Protein AF-A0A5C5RPF7-F1 (afdb_monomer_lite)

Radius of gyration: 46.03 Å; chains: 1; bounding box: 72×32×143 Å

Secondary structure (DSSP, 8-state):
----EEEHHHHHHHTTS-HHHHHHHHHTTSS--PPPPTTS-PPTT-EEEEHHHHHHHHHHHHHS---------------HHHHHHHHHHHHHHHHHHHHHHHHHHHHHHHHHHHHHHHHHHHHHHHHHHHHHHHHHHHHHHHHHHS-PPPP-

Foldseek 3Di:
DPFDFWFLVVLCVLQVHDSVVSVVCCVVVLFDFDDDDPDDDDDDTPGGGTPVSSVVVSVVVVPPPPPVPPVPPPPPPCPPVNVVVVVVVVVVVVVVVVVVVVVVVVVVVVVVVVVVVVVVVVVVVVVVVVVVVVVVVVVVCCCVVVNDDPDD

Sequence (152 aa):
MEEEAVSLALAAERLGVTRQRAQQLLRDGVLTGPAQPQGQRAVRNAPRVFVHSLEAEVERRAQRPRKRQSRSSTRPPVDAHLIDDINRLALAYASARDDHTAMREIVKRLTSQLADAYAALAAQQELLDHSAYREEQIASIITNHFGPEPGI

Structure (mmCIF, N/CA/C/O backbone):
data_AF-A0A5C5RPF7-F1
#
_entry.id   AF-A0A5C5RPF7-F1
#
loop_
_atom_site.group_PDB
_atom_site.id
_atom_site.type_symbol
_atom_site.label_atom_id
_atom_site.label_alt_id
_atom_site.label_comp_id
_atom_site.label_asym_id
_atom_site.label_entity_id
_atom_site.label_seq_id
_atom_site.pdbx_PDB_ins_code
_atom_site.Cartn_x
_atom_site.Cartn_y
_atom_site.Cartn_z
_atom_site.occupancy
_atom_site.B_iso_or_equiv
_atom_site.auth_seq_id
_atom_site.auth_comp_id
_atom_site.auth_asym_id
_atom_site.auth_atom_id
_atom_site.pdbx_PDB_model_num
ATOM 1 N N . MET A 1 1 ? -9.017 -17.106 67.592 1.00 47.78 1 MET A N 1
ATOM 2 C CA . MET A 1 1 ? -9.732 -17.536 66.376 1.00 47.78 1 MET A CA 1
ATOM 3 C C . MET A 1 1 ? -8.696 -17.563 65.273 1.00 47.78 1 MET A C 1
ATOM 5 O O . MET A 1 1 ? -8.104 -16.525 65.019 1.00 47.78 1 MET A O 1
ATOM 9 N N . GLU A 1 2 ? -8.363 -18.738 64.745 1.00 56.69 2 GLU A N 1
ATOM 10 C CA . GLU A 1 2 ? -7.425 -18.846 63.624 1.00 56.69 2 GLU A CA 1
ATOM 11 C C . GLU A 1 2 ? -8.129 -18.300 62.382 1.00 56.69 2 GLU A C 1
ATOM 13 O O . GLU A 1 2 ? -9.124 -18.857 61.926 1.00 56.69 2 GLU A O 1
ATOM 18 N N . GLU A 1 3 ? -7.690 -17.140 61.900 1.00 72.12 3 GLU A N 1
ATOM 19 C CA . GLU A 1 3 ? -8.288 -16.524 60.721 1.00 72.12 3 GLU A CA 1
ATOM 20 C C . GLU A 1 3 ? -7.881 -17.317 59.478 1.00 72.12 3 GLU A C 1
ATOM 22 O O . GLU A 1 3 ? -6.728 -17.280 59.041 1.00 72.12 3 GLU A O 1
ATOM 27 N N . GLU A 1 4 ? -8.839 -18.048 58.906 1.00 84.75 4 GLU A N 1
ATOM 28 C CA . GLU A 1 4 ? -8.620 -18.813 57.685 1.00 84.75 4 GLU A CA 1
ATOM 29 C C . GLU A 1 4 ? -8.269 -17.862 56.532 1.00 84.75 4 GLU A C 1
ATOM 31 O O . GLU A 1 4 ? -8.959 -16.870 56.264 1.00 84.75 4 GLU A O 1
ATOM 36 N N . ALA A 1 5 ? -7.163 -18.155 55.851 1.00 86.94 5 ALA A N 1
ATOM 37 C CA . ALA A 1 5 ? -6.655 -17.352 54.753 1.00 86.94 5 ALA A CA 1
ATOM 38 C C . ALA A 1 5 ? -6.562 -18.183 53.474 1.00 86.94 5 ALA A C 1
ATOM 40 O O . ALA A 1 5 ? -6.030 -19.290 53.448 1.00 86.94 5 ALA A O 1
ATOM 41 N N . VAL A 1 6 ? -7.042 -17.606 52.378 1.00 88.81 6 VAL A N 1
ATOM 42 C CA . VAL A 1 6 ? -7.095 -18.229 51.059 1.00 88.81 6 VAL A CA 1
ATOM 43 C C . VAL A 1 6 ? -6.093 -17.602 50.103 1.00 88.81 6 VAL A C 1
ATOM 45 O O . VAL A 1 6 ? -5.609 -16.478 50.281 1.00 88.81 6 VAL A O 1
ATOM 48 N N . SER A 1 7 ? -5.757 -18.345 49.052 1.00 90.44 7 SER A N 1
ATOM 49 C CA . SER A 1 7 ? -4.864 -17.855 48.006 1.00 90.44 7 SER A CA 1
ATOM 50 C C . SER A 1 7 ? -5.515 -16.748 47.164 1.00 90.44 7 SER A C 1
ATOM 52 O O . SER A 1 7 ? -6.735 -16.691 47.003 1.00 90.44 7 SER A O 1
ATOM 54 N N . LEU A 1 8 ? -4.689 -15.901 46.535 1.00 87.75 8 LEU A N 1
ATOM 55 C CA . LEU A 1 8 ? -5.176 -14.872 45.600 1.00 87.75 8 LEU A CA 1
ATOM 56 C C . LEU A 1 8 ? -5.955 -15.446 44.409 1.00 87.75 8 LEU A C 1
ATOM 58 O O . LEU A 1 8 ? -6.777 -14.738 43.839 1.00 87.75 8 LEU A O 1
ATOM 62 N N . ALA A 1 9 ? -5.661 -16.681 43.994 1.00 87.50 9 ALA A N 1
ATOM 63 C CA . ALA A 1 9 ? -6.365 -17.314 42.882 1.00 87.50 9 ALA A CA 1
ATOM 64 C C . ALA A 1 9 ? -7.812 -17.639 43.276 1.00 87.50 9 ALA A C 1
ATOM 66 O O . ALA A 1 9 ? -8.734 -17.237 42.574 1.00 87.50 9 ALA A O 1
ATOM 67 N N . LEU A 1 10 ? -7.997 -18.256 44.447 1.00 88.56 10 LEU A N 1
ATOM 68 C CA . LEU A 1 10 ? -9.321 -18.590 44.971 1.00 88.56 10 LEU A CA 1
ATOM 69 C C . LEU A 1 10 ? -10.129 -17.331 45.323 1.00 88.56 10 LEU A C 1
ATOM 71 O O . LEU A 1 10 ? -11.324 -17.256 45.052 1.00 88.56 10 LEU A O 1
ATOM 75 N N . ALA A 1 11 ? -9.471 -16.302 45.867 1.00 88.44 11 ALA A N 1
ATOM 76 C CA . ALA A 1 11 ? -10.108 -15.012 46.123 1.00 88.44 11 ALA A CA 1
ATOM 77 C C . ALA A 1 11 ? -10.598 -14.336 44.829 1.00 88.44 11 ALA A C 1
ATOM 79 O O . ALA A 1 11 ? -11.691 -13.773 44.793 1.00 88.44 11 ALA A O 1
ATOM 80 N N . ALA A 1 12 ? -9.806 -14.404 43.755 1.00 88.44 12 ALA A N 1
ATOM 81 C CA . ALA A 1 12 ? -10.174 -13.853 42.454 1.00 88.44 12 ALA A CA 1
ATOM 82 C C . ALA A 1 12 ? -11.387 -14.575 41.848 1.00 88.44 12 ALA A C 1
ATOM 84 O O . ALA A 1 12 ? -12.302 -13.916 41.356 1.00 88.44 12 ALA A O 1
ATOM 85 N N . GLU A 1 13 ? -11.414 -15.904 41.954 1.00 90.12 13 GLU A N 1
ATOM 86 C CA . GLU A 1 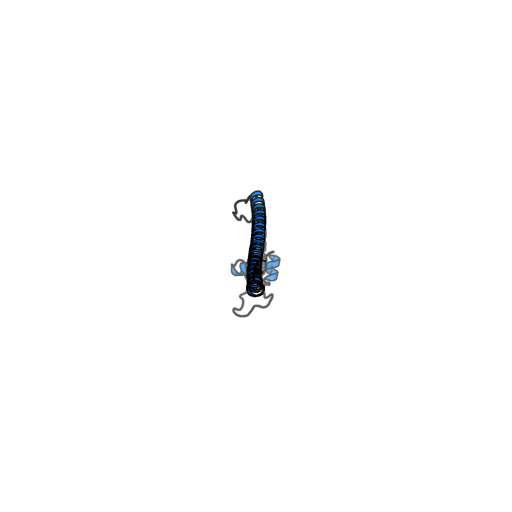13 ? -12.528 -16.744 41.514 1.00 90.12 13 GLU A CA 1
ATOM 87 C C . GLU A 1 13 ? -13.825 -16.404 42.261 1.00 90.12 13 GLU A C 1
ATOM 89 O O . GLU A 1 13 ? -14.825 -16.075 41.625 1.00 90.12 13 GLU A O 1
ATOM 94 N N . ARG A 1 14 ? -13.795 -16.356 43.602 1.00 87.06 14 ARG A N 1
ATOM 95 C CA . ARG A 1 14 ? -14.978 -16.020 44.419 1.00 87.06 14 ARG A CA 1
ATOM 96 C C . ARG A 1 14 ? -15.508 -14.605 44.172 1.00 87.06 14 ARG A C 1
ATOM 98 O O . ARG A 1 14 ? -16.710 -14.375 44.249 1.00 87.06 14 ARG A O 1
ATOM 105 N N . LEU A 1 15 ? -14.632 -13.653 43.850 1.00 86.38 15 LEU A N 1
ATOM 106 C CA . LEU A 1 15 ? -15.018 -12.276 43.524 1.00 86.38 15 LEU A CA 1
ATOM 107 C C . LEU A 1 15 ? -15.410 -12.074 42.051 1.00 86.38 15 LEU A C 1
ATOM 109 O O . LEU A 1 15 ? -15.835 -10.969 41.699 1.00 86.38 15 LEU A O 1
ATOM 113 N N . GLY A 1 16 ? -15.230 -13.083 41.190 1.00 86.19 16 GLY A N 1
ATOM 114 C CA . GLY A 1 16 ? -15.445 -12.979 39.745 1.00 86.19 16 GLY A CA 1
ATOM 115 C C . GLY A 1 16 ? -14.521 -11.962 39.061 1.00 86.19 16 GLY A C 1
ATOM 116 O O . GLY A 1 16 ? -14.943 -11.265 38.138 1.00 86.19 16 GLY A O 1
ATOM 117 N N . VAL A 1 17 ? -13.279 -11.812 39.536 1.00 88.06 17 VAL A N 1
ATOM 118 C CA . VAL A 1 17 ? -12.292 -10.854 39.002 1.00 88.06 17 VAL A CA 1
ATOM 119 C C . VAL A 1 17 ? -10.993 -11.540 38.587 1.00 88.06 17 VAL A C 1
ATOM 121 O O . VAL A 1 17 ? -10.739 -12.695 38.906 1.00 88.06 17 VAL A O 1
ATOM 124 N N . THR A 1 18 ? -10.119 -10.814 37.887 1.00 91.50 18 THR A N 1
ATOM 125 C CA . THR A 1 18 ? -8.781 -11.317 37.551 1.00 91.50 18 THR A CA 1
ATOM 126 C C . THR A 1 18 ? -7.880 -11.377 38.788 1.00 91.50 18 THR A C 1
ATOM 128 O O . THR A 1 18 ? -8.002 -10.573 39.716 1.00 91.50 18 THR A O 1
ATOM 131 N N . ARG A 1 19 ? -6.895 -12.285 38.789 1.00 88.00 19 ARG A N 1
ATOM 132 C CA . ARG A 1 19 ? -5.911 -12.411 39.883 1.00 88.00 19 ARG A CA 1
ATOM 133 C C . ARG A 1 19 ? -5.131 -11.117 40.140 1.00 88.00 19 ARG A C 1
ATOM 135 O O . ARG A 1 19 ? -4.875 -10.775 41.291 1.00 88.00 19 ARG A O 1
ATOM 142 N N . GLN A 1 20 ? -4.796 -10.379 39.080 1.00 89.25 20 GLN A N 1
ATOM 143 C CA . GLN A 1 20 ? -4.158 -9.063 39.184 1.00 89.25 20 GLN A CA 1
ATOM 144 C C . GLN A 1 20 ? -5.071 -8.055 39.893 1.00 89.25 20 GLN A C 1
ATOM 146 O O . GLN A 1 20 ? -4.608 -7.296 40.741 1.00 89.25 20 GLN A O 1
ATOM 151 N N . ARG A 1 21 ? -6.380 -8.078 39.607 1.00 87.75 21 ARG A N 1
ATOM 152 C CA . ARG A 1 21 ? -7.351 -7.225 40.297 1.00 87.75 21 ARG A CA 1
ATOM 153 C C . ARG A 1 21 ? -7.493 -7.604 41.771 1.00 87.75 21 ARG A C 1
ATOM 155 O O . ARG A 1 21 ? -7.530 -6.703 42.597 1.00 87.75 21 ARG A O 1
ATOM 162 N N . ALA A 1 22 ? -7.513 -8.892 42.112 1.00 87.50 22 ALA A N 1
ATOM 163 C CA . ALA A 1 22 ? -7.510 -9.341 43.508 1.00 87.50 22 ALA A CA 1
ATOM 164 C C . ALA A 1 22 ? -6.248 -8.880 44.264 1.00 87.50 22 ALA A C 1
ATOM 166 O O . ALA A 1 22 ? -6.339 -8.410 45.394 1.00 87.50 22 ALA A O 1
ATOM 167 N N . GLN A 1 23 ? -5.076 -8.930 43.619 1.00 89.12 23 GLN A N 1
ATOM 168 C CA . GLN A 1 23 ? -3.837 -8.392 44.188 1.00 89.12 23 GLN A CA 1
ATOM 169 C C . GLN A 1 23 ? -3.897 -6.873 44.385 1.00 89.12 23 GLN A C 1
ATOM 171 O O . GLN A 1 23 ? -3.403 -6.373 4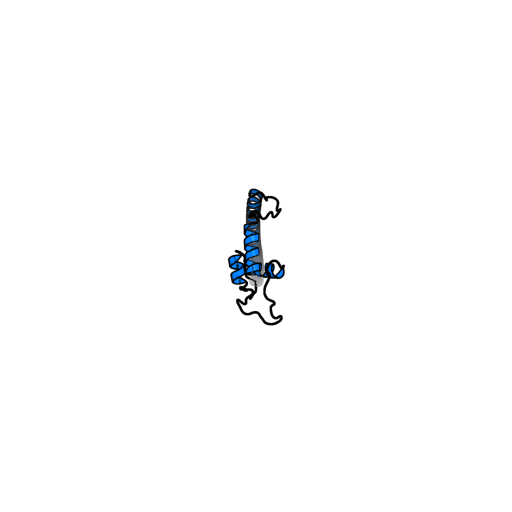5.392 1.00 89.12 23 GLN A O 1
ATOM 176 N N . GLN A 1 24 ? -4.494 -6.144 43.441 1.00 88.81 24 GLN A N 1
ATOM 177 C CA . GLN A 1 24 ? -4.681 -4.703 43.566 1.00 88.81 24 GLN A CA 1
ATOM 178 C C . GLN A 1 24 ? -5.597 -4.363 44.748 1.00 88.81 24 GLN A C 1
ATOM 180 O O . GLN A 1 24 ? -5.249 -3.505 45.539 1.00 88.81 24 GLN A O 1
ATOM 185 N N . LEU A 1 25 ? -6.702 -5.090 44.937 1.00 89.25 25 LEU A N 1
ATOM 186 C CA . LEU A 1 25 ? -7.611 -4.881 46.073 1.00 89.25 25 LEU A CA 1
ATOM 187 C C . LEU A 1 25 ? -6.936 -5.127 47.428 1.00 89.25 25 LEU A C 1
ATOM 189 O O . LEU A 1 25 ? -7.228 -4.422 48.388 1.00 89.25 25 LEU A O 1
ATOM 193 N N . LEU A 1 26 ? -6.020 -6.096 47.497 1.00 88.25 26 LEU A N 1
ATOM 194 C CA . LEU A 1 26 ? -5.197 -6.337 48.684 1.00 88.25 26 LEU A CA 1
ATOM 195 C C . LEU A 1 26 ? -4.196 -5.195 48.929 1.00 88.25 26 LEU A C 1
ATOM 197 O O . LEU A 1 26 ? -3.958 -4.818 50.069 1.00 88.25 26 LEU A O 1
ATOM 201 N N . ARG A 1 27 ? -3.616 -4.620 47.866 1.00 86.69 27 ARG A N 1
ATOM 202 C CA . ARG A 1 27 ? -2.721 -3.450 47.967 1.00 86.69 27 ARG A CA 1
ATOM 203 C C . ARG A 1 27 ? -3.459 -2.174 48.360 1.00 86.69 27 ARG A C 1
ATOM 205 O O . ARG A 1 27 ? -2.929 -1.392 49.136 1.00 86.69 27 ARG A O 1
ATOM 212 N N . ASP A 1 28 ? -4.666 -1.993 47.839 1.00 87.38 28 ASP A N 1
ATOM 213 C CA . ASP A 1 28 ? -5.524 -0.837 48.104 1.00 87.38 28 ASP A CA 1
ATOM 214 C C . ASP A 1 28 ? -6.179 -0.910 49.501 1.00 87.38 28 ASP A C 1
ATOM 216 O O . ASP A 1 28 ? -6.930 -0.013 49.875 1.00 87.38 28 ASP A O 1
ATOM 220 N N . GLY A 1 29 ? -5.940 -1.988 50.264 1.00 86.31 29 GLY A N 1
ATOM 221 C CA . GLY A 1 29 ? -6.502 -2.202 51.601 1.00 86.31 29 GLY A CA 1
ATOM 222 C C . GLY A 1 29 ? -7.987 -2.577 51.616 1.00 86.31 29 GLY A C 1
ATOM 223 O O . GLY A 1 29 ? -8.604 -2.601 52.676 1.00 86.31 29 GLY A O 1
ATOM 224 N N . VAL A 1 30 ? -8.576 -2.871 50.453 1.00 88.12 30 VAL A N 1
ATOM 225 C CA . VAL A 1 30 ? -9.972 -3.327 50.335 1.00 88.12 30 VAL A CA 1
ATOM 226 C C . VAL A 1 30 ? -10.108 -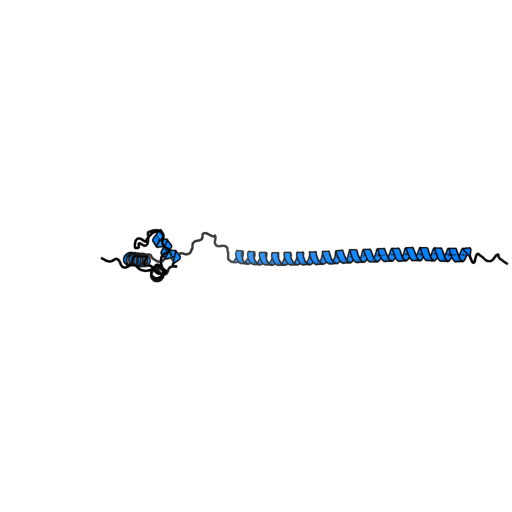4.771 50.812 1.00 88.12 30 VAL A C 1
ATOM 228 O O . VAL A 1 30 ? -11.088 -5.120 51.464 1.00 88.12 30 VAL A O 1
ATOM 231 N N . LEU A 1 31 ? -9.120 -5.604 50.483 1.00 89.50 31 LEU A N 1
ATOM 232 C CA . LEU A 1 31 ? -8.966 -6.940 51.046 1.00 89.50 31 LEU A CA 1
ATOM 233 C C . LEU A 1 31 ? -7.856 -6.913 52.093 1.00 89.50 31 LEU A C 1
ATOM 235 O O . LEU A 1 31 ? -6.838 -6.252 51.893 1.00 89.50 31 LEU A O 1
ATOM 239 N N . THR A 1 32 ? -8.031 -7.665 53.173 1.00 89.06 32 THR A N 1
ATOM 240 C CA . THR A 1 32 ? -7.016 -7.867 54.210 1.00 89.06 32 THR A CA 1
ATOM 241 C C . THR A 1 32 ? -6.506 -9.302 54.172 1.00 89.06 32 THR A C 1
ATOM 243 O O . THR A 1 32 ? -7.167 -10.217 53.673 1.00 89.06 32 THR A O 1
ATOM 246 N N . GLY A 1 33 ? -5.287 -9.509 54.657 1.00 87.25 33 GLY A N 1
ATOM 247 C CA . GLY A 1 33 ? -4.645 -10.813 54.648 1.00 87.25 33 GLY A CA 1
ATOM 248 C C . GLY A 1 33 ? -3.485 -10.897 55.630 1.00 87.25 33 GLY A C 1
ATOM 249 O O . GLY A 1 33 ? -3.052 -9.867 56.155 1.00 87.25 33 GLY A O 1
ATOM 250 N N . PRO A 1 34 ? -2.970 -12.113 55.871 1.00 83.38 34 PRO A N 1
ATOM 251 C CA . PRO A 1 34 ? -1.900 -12.336 56.830 1.00 83.38 34 PRO A CA 1
ATOM 252 C C . PRO A 1 34 ? -0.622 -11.596 56.421 1.00 83.38 34 PRO A C 1
ATOM 254 O O . PRO A 1 34 ? -0.308 -11.470 55.231 1.00 83.38 34 PRO A O 1
ATOM 257 N N . ALA A 1 35 ? 0.134 -11.131 57.421 1.00 73.19 35 ALA A N 1
ATOM 258 C CA . ALA A 1 35 ? 1.422 -10.483 57.212 1.00 73.19 35 ALA A CA 1
ATOM 259 C C . ALA A 1 35 ? 2.367 -11.435 56.465 1.00 73.19 35 ALA A C 1
ATOM 261 O O . ALA A 1 35 ? 2.649 -12.542 56.923 1.00 73.19 35 ALA A O 1
ATOM 262 N N . GLN A 1 36 ? 2.841 -11.016 55.290 1.00 71.06 36 GLN A N 1
ATOM 263 C CA . GLN A 1 36 ? 3.776 -11.825 54.512 1.00 71.06 36 GLN A CA 1
ATOM 264 C C . GLN A 1 36 ? 5.215 -11.526 54.925 1.00 71.06 36 GLN A C 1
ATOM 266 O O . GLN A 1 36 ? 5.557 -10.352 55.094 1.00 71.06 36 GLN A O 1
ATOM 271 N N . PRO A 1 37 ? 6.078 -12.553 55.023 1.00 61.62 37 PRO A N 1
ATOM 272 C CA . PRO A 1 37 ? 7.498 -12.335 55.236 1.00 61.62 37 PRO A CA 1
ATOM 273 C C . PRO A 1 37 ? 8.061 -11.533 54.056 1.00 61.62 37 PRO A C 1
ATOM 275 O O . PRO A 1 37 ? 7.980 -11.946 52.896 1.00 61.62 37 PRO A O 1
ATOM 278 N N . GLN A 1 38 ? 8.594 -10.349 54.350 1.00 58.97 38 GLN A N 1
ATOM 279 C CA . GLN A 1 38 ? 9.223 -9.492 53.353 1.00 58.97 38 GLN A CA 1
ATOM 280 C C . GLN A 1 38 ? 10.536 -10.148 52.899 1.00 58.97 38 GLN A C 1
ATOM 282 O O . GLN A 1 38 ? 11.399 -10.443 53.718 1.00 58.97 38 GLN A O 1
ATOM 287 N N . GLY A 1 39 ? 10.688 -10.394 51.595 1.00 59.06 39 GLY A N 1
ATOM 288 C CA . GLY A 1 39 ? 11.978 -10.764 50.992 1.00 59.06 39 GLY A CA 1
ATOM 289 C C . GLY A 1 39 ? 12.081 -12.163 50.378 1.00 59.06 39 GLY A C 1
ATOM 290 O O . GLY A 1 39 ? 12.946 -12.368 49.530 1.00 59.06 39 GLY A O 1
ATOM 291 N N . GLN A 1 40 ? 11.188 -13.107 50.690 1.00 60.44 40 GLN A N 1
ATOM 292 C CA . GLN A 1 40 ? 11.144 -14.397 49.985 1.00 60.44 40 GLN A CA 1
ATOM 293 C C . GLN A 1 40 ? 10.078 -14.391 48.887 1.00 60.44 40 GLN A C 1
ATOM 295 O O . GLN A 1 40 ? 8.948 -13.936 49.083 1.00 60.44 40 GLN A O 1
ATOM 300 N N . ARG A 1 41 ? 10.433 -14.905 47.700 1.00 61.00 41 ARG A N 1
ATOM 301 C CA . ARG A 1 41 ? 9.470 -15.146 46.616 1.00 61.00 41 ARG A CA 1
ATOM 302 C C . ARG A 1 41 ? 8.371 -16.059 47.154 1.00 61.00 41 ARG A C 1
ATOM 304 O O . ARG A 1 41 ? 8.613 -17.230 47.422 1.00 61.00 41 ARG A O 1
ATOM 311 N N . ALA A 1 42 ? 7.173 -15.511 47.325 1.00 62.28 42 ALA A N 1
ATOM 312 C CA . ALA A 1 42 ? 6.065 -16.265 47.886 1.00 62.28 42 ALA A CA 1
ATOM 313 C C . ALA A 1 42 ? 5.729 -17.491 47.030 1.00 62.28 42 ALA A C 1
ATOM 315 O O . ALA A 1 42 ? 5.640 -17.404 45.801 1.00 62.28 42 ALA A O 1
ATOM 316 N N . VAL A 1 43 ? 5.484 -18.611 47.706 1.00 69.69 43 VAL A N 1
ATOM 317 C CA . VAL A 1 43 ? 5.097 -19.879 47.086 1.00 69.69 43 VAL A CA 1
ATOM 318 C C . VAL A 1 43 ? 3.816 -19.697 46.262 1.00 69.69 43 VAL A C 1
ATOM 320 O O . VAL A 1 43 ? 2.904 -18.941 46.625 1.00 69.69 43 VAL A O 1
ATOM 323 N N . ARG A 1 44 ? 3.738 -20.387 45.118 1.00 67.31 44 ARG A N 1
ATOM 324 C CA . ARG A 1 44 ? 2.532 -20.420 44.282 1.00 67.31 44 ARG A CA 1
ATOM 325 C C . ARG A 1 44 ? 1.369 -20.941 45.137 1.00 67.31 44 ARG A C 1
ATOM 327 O O . ARG A 1 44 ? 1.453 -22.032 45.675 1.00 67.31 44 ARG A O 1
ATOM 334 N N . ASN A 1 45 ? 0.297 -20.153 45.235 1.00 75.94 45 ASN A N 1
ATOM 335 C CA . ASN A 1 45 ? -0.907 -20.416 46.043 1.00 75.94 45 ASN A CA 1
ATOM 336 C C . ASN A 1 45 ? -0.763 -20.231 47.562 1.00 75.94 45 ASN A C 1
ATOM 338 O O . ASN A 1 45 ? -1.626 -20.693 48.300 1.00 75.94 45 ASN A O 1
ATOM 342 N N . ALA A 1 46 ? 0.249 -19.494 48.030 1.00 81.25 46 ALA A N 1
ATOM 343 C CA . ALA A 1 46 ? 0.309 -19.091 49.433 1.00 81.25 46 ALA A CA 1
ATOM 344 C C . ALA A 1 46 ? -0.995 -18.387 49.883 1.00 81.25 46 ALA A C 1
ATOM 346 O O . ALA A 1 46 ? -1.591 -17.659 49.076 1.00 81.25 46 ALA A O 1
ATOM 347 N N . PRO A 1 47 ? -1.428 -18.569 51.142 1.00 84.75 47 PRO A N 1
ATOM 348 C CA . PRO A 1 47 ? -2.559 -17.844 51.710 1.00 84.75 47 PRO A CA 1
ATOM 349 C C . PRO A 1 47 ? -2.239 -16.345 51.771 1.00 84.75 47 PRO A C 1
ATOM 351 O O . PRO A 1 47 ? -1.166 -15.938 52.217 1.00 84.75 47 PRO A O 1
ATOM 354 N N . ARG A 1 48 ? -3.136 -15.510 51.240 1.00 85.31 48 ARG A N 1
ATOM 355 C CA . ARG A 1 48 ? -2.903 -14.064 51.068 1.00 85.31 48 ARG A CA 1
ATOM 356 C C . ARG A 1 48 ? -4.078 -13.178 51.447 1.00 85.31 48 ARG A C 1
ATOM 358 O O . ARG A 1 48 ? -3.870 -11.979 51.562 1.00 85.31 48 ARG A O 1
ATOM 365 N N . VAL A 1 49 ? -5.280 -13.727 51.553 1.00 88.12 49 VAL A N 1
ATOM 366 C CA . VAL A 1 49 ? -6.506 -12.965 51.802 1.00 88.12 49 VAL A CA 1
ATOM 367 C C . VAL A 1 49 ? -7.299 -13.699 52.867 1.00 88.12 49 VAL A C 1
ATOM 369 O O . VAL A 1 49 ? -7.505 -14.900 52.723 1.00 88.12 49 VAL A O 1
ATOM 372 N N . PHE A 1 50 ? -7.738 -13.013 53.916 1.00 91.50 50 PHE A N 1
ATOM 373 C CA . PHE A 1 50 ? -8.600 -13.621 54.923 1.00 91.50 50 PHE A CA 1
ATOM 374 C C . PHE A 1 50 ? -9.997 -13.889 54.364 1.00 91.50 50 PHE A C 1
ATOM 376 O O . PHE A 1 50 ? -10.548 -13.073 53.620 1.00 91.50 50 PHE A O 1
ATOM 383 N N . VAL A 1 51 ? -10.589 -15.019 54.751 1.00 88.94 51 VAL A N 1
ATOM 384 C CA . VAL A 1 51 ? -11.930 -15.420 54.302 1.00 88.94 51 VAL A CA 1
ATOM 385 C C . VAL A 1 51 ? -12.983 -14.384 54.707 1.00 88.94 51 VAL A C 1
ATOM 387 O O . VAL A 1 51 ? -13.763 -13.968 53.858 1.00 88.94 51 VAL A O 1
ATOM 390 N N . HIS A 1 52 ? -12.935 -13.866 55.939 1.00 88.44 52 HIS A N 1
ATOM 391 C CA . HIS A 1 52 ? -13.893 -12.858 56.417 1.00 88.44 52 HIS A CA 1
ATOM 392 C C . HIS A 1 52 ? -13.877 -11.574 55.567 1.00 88.44 52 HIS A C 1
ATOM 394 O O . HIS A 1 52 ? -14.918 -11.004 55.248 1.00 88.44 52 HIS A O 1
ATOM 400 N N . SER A 1 53 ? -12.686 -11.118 55.165 1.00 89.31 53 SER A N 1
ATOM 401 C CA . SER A 1 53 ? -12.522 -9.912 54.350 1.00 89.31 53 SER A CA 1
ATOM 402 C C . SER A 1 53 ? -13.027 -10.137 52.929 1.00 89.31 53 SER A C 1
ATOM 404 O O . SER A 1 53 ? -13.670 -9.266 52.341 1.00 89.31 53 SER A O 1
ATOM 406 N N . LEU A 1 54 ? -12.781 -11.335 52.397 1.00 89.94 54 LEU A N 1
ATOM 407 C CA . LEU A 1 54 ? -13.288 -11.757 51.102 1.00 89.94 54 LEU A CA 1
ATOM 408 C C . LEU A 1 54 ? -14.820 -11.803 51.083 1.00 89.94 54 LEU A C 1
ATOM 410 O O . LEU A 1 54 ? -15.427 -11.263 50.162 1.00 89.94 54 LEU A O 1
ATOM 414 N N . GLU A 1 55 ? -15.438 -12.414 52.090 1.00 88.81 55 GLU A N 1
ATOM 415 C CA . GLU A 1 55 ? -16.894 -12.532 52.214 1.00 88.81 55 GLU A CA 1
ATOM 416 C C . GLU A 1 55 ? -17.562 -11.168 52.383 1.00 88.81 55 GLU A C 1
ATOM 418 O O . GLU A 1 55 ? -18.509 -10.862 51.657 1.00 88.81 55 GLU A O 1
ATOM 423 N N . ALA A 1 56 ? -17.003 -10.300 53.230 1.00 87.25 56 ALA A N 1
ATOM 424 C CA . ALA A 1 56 ? -17.491 -8.935 53.398 1.00 87.25 56 ALA A CA 1
ATOM 425 C C . ALA A 1 56 ? -17.452 -8.133 52.082 1.00 87.25 56 ALA A C 1
ATOM 427 O O . ALA A 1 56 ? -18.349 -7.338 51.800 1.00 87.25 56 ALA A O 1
ATOM 428 N N . GLU A 1 57 ? -16.427 -8.328 51.248 1.00 86.56 57 GLU A N 1
ATOM 429 C CA . GLU A 1 57 ? -16.335 -7.675 49.938 1.00 86.56 57 GLU A CA 1
ATOM 430 C C . GLU A 1 57 ? -17.279 -8.306 48.898 1.00 86.56 57 GLU A C 1
ATOM 432 O O . GLU A 1 57 ? -17.840 -7.586 48.067 1.00 86.56 57 GLU A O 1
ATOM 437 N N . VAL A 1 58 ? -17.507 -9.624 48.945 1.00 88.00 58 VAL A N 1
ATOM 438 C CA . VAL A 1 58 ? -18.517 -10.305 48.112 1.00 88.00 58 VAL A CA 1
ATOM 439 C C . VAL A 1 58 ? -19.914 -9.773 48.435 1.00 88.00 58 VAL A C 1
ATOM 441 O O . VAL A 1 58 ? -20.646 -9.379 47.525 1.00 88.00 58 VAL A O 1
ATOM 444 N N . GLU A 1 59 ? -20.263 -9.684 49.716 1.00 86.44 59 GLU A N 1
ATOM 445 C CA . GLU A 1 59 ? -21.557 -9.179 50.170 1.00 86.44 59 GLU A CA 1
ATOM 446 C C . GLU A 1 59 ? -21.736 -7.693 49.827 1.00 86.44 59 GLU A C 1
ATOM 448 O O . GLU A 1 59 ? -22.747 -7.300 49.237 1.00 86.44 59 GLU A O 1
ATOM 453 N N . ARG A 1 60 ? -20.706 -6.867 50.055 1.00 83.94 60 ARG A N 1
ATOM 454 C CA . ARG A 1 60 ? -20.697 -5.451 49.648 1.00 83.94 60 ARG A CA 1
ATOM 455 C C . ARG A 1 60 ? -20.938 -5.279 48.146 1.00 83.94 60 ARG A C 1
ATOM 457 O O . ARG A 1 60 ? -21.597 -4.326 47.725 1.00 83.94 60 ARG A O 1
ATOM 464 N N . ARG A 1 61 ? -20.405 -6.176 47.310 1.00 80.81 61 ARG A N 1
ATOM 465 C CA . ARG A 1 61 ? -20.619 -6.164 45.852 1.00 80.81 61 ARG A CA 1
ATOM 466 C C . ARG A 1 61 ? -21.993 -6.656 45.439 1.00 80.81 61 ARG A C 1
ATOM 468 O O . ARG A 1 61 ? -22.500 -6.167 44.435 1.00 80.81 61 ARG A O 1
ATOM 475 N N . ALA A 1 62 ? -22.574 -7.593 46.179 1.00 80.38 62 ALA A N 1
ATOM 476 C CA . ALA A 1 62 ? -23.941 -8.045 45.956 1.00 80.38 62 ALA A CA 1
ATOM 477 C C . ALA A 1 62 ? -24.958 -6.941 46.292 1.00 80.38 62 ALA A C 1
ATOM 479 O O . ALA A 1 62 ? -25.931 -6.763 45.564 1.00 80.38 62 ALA A O 1
ATOM 480 N N . GLN A 1 63 ? -24.695 -6.154 47.342 1.00 78.12 63 GLN A N 1
ATOM 481 C CA . GLN A 1 63 ? -25.547 -5.037 47.768 1.00 78.12 63 GLN A CA 1
ATOM 482 C C . GLN A 1 63 ? -25.378 -3.772 46.916 1.00 78.12 63 GLN A C 1
ATOM 484 O O . GLN A 1 63 ? -26.264 -2.918 46.878 1.00 78.12 63 GLN A O 1
ATOM 489 N N . ARG A 1 64 ? -24.257 -3.624 46.198 1.00 70.44 64 ARG A N 1
ATOM 490 C CA . ARG A 1 64 ? -24.125 -2.567 45.194 1.00 70.44 64 ARG A CA 1
ATOM 491 C C . ARG A 1 64 ? -24.935 -2.981 43.966 1.00 70.44 64 ARG A C 1
ATOM 493 O O . ARG A 1 64 ? -24.546 -3.952 43.315 1.00 70.44 64 ARG A O 1
ATOM 500 N N . PRO A 1 65 ? -26.005 -2.251 43.582 1.00 55.88 65 PRO A N 1
ATOM 501 C CA . PRO A 1 65 ? -26.636 -2.498 42.298 1.00 55.88 65 PRO A CA 1
ATOM 502 C C . PRO A 1 65 ? -25.528 -2.434 41.257 1.00 55.88 65 PRO A C 1
ATOM 504 O O . PRO A 1 65 ? -24.755 -1.468 41.227 1.00 55.88 65 PRO A O 1
ATOM 507 N N . ARG A 1 66 ? -25.410 -3.490 40.443 1.00 56.88 66 ARG A N 1
ATOM 508 C CA . ARG A 1 66 ? -24.565 -3.482 39.254 1.00 56.88 66 ARG A CA 1
ATOM 509 C C . ARG A 1 66 ? -25.109 -2.363 38.374 1.00 56.88 66 ARG A C 1
ATOM 511 O O . ARG A 1 66 ? -25.907 -2.609 37.475 1.00 56.88 66 ARG A O 1
ATOM 518 N N . LYS A 1 67 ? -24.676 -1.121 38.621 1.00 51.62 67 LYS A N 1
ATOM 519 C CA . LYS A 1 67 ? -24.592 -0.106 37.586 1.00 51.62 67 LYS A CA 1
ATOM 520 C C . LYS A 1 67 ? -23.790 -0.825 36.526 1.00 51.62 67 LYS A C 1
ATOM 522 O O . LYS A 1 67 ? -22.589 -1.019 36.703 1.00 51.62 67 LYS A O 1
ATOM 527 N N . ARG A 1 68 ? -24.483 -1.334 35.502 1.00 50.84 68 ARG A N 1
ATOM 528 C CA . ARG A 1 68 ? -23.885 -1.648 34.216 1.00 50.84 68 ARG A CA 1
ATOM 529 C C . ARG A 1 68 ? -23.055 -0.415 33.940 1.00 50.84 68 ARG A C 1
ATOM 531 O O . ARG A 1 68 ? -23.605 0.643 33.652 1.00 50.84 68 ARG A O 1
ATOM 538 N N . GLN A 1 69 ? -21.758 -0.520 34.199 1.00 49.44 69 GLN A N 1
ATOM 539 C CA . GLN A 1 69 ? -20.811 0.480 33.794 1.00 49.44 69 GLN A CA 1
ATOM 540 C C . GLN A 1 69 ? -20.866 0.360 32.280 1.00 49.44 69 GLN A C 1
ATOM 542 O O . GLN A 1 69 ? -20.100 -0.388 31.676 1.00 49.44 69 GLN A O 1
ATOM 547 N N . SER A 1 70 ? -21.815 1.073 31.660 1.00 46.00 70 SER A N 1
ATOM 548 C CA . SER A 1 70 ? -21.481 1.738 30.425 1.00 46.00 70 SER A CA 1
ATOM 549 C C . SER A 1 70 ? -20.184 2.437 30.782 1.00 46.00 70 SER A C 1
ATOM 551 O O . SER A 1 70 ? -20.104 3.276 31.684 1.00 46.00 70 SER A O 1
ATOM 553 N N . ARG A 1 71 ? -19.100 1.931 30.206 1.00 49.75 71 ARG A N 1
ATOM 554 C CA . ARG A 1 71 ? -17.862 2.672 30.157 1.00 49.75 71 ARG A CA 1
ATOM 555 C C . ARG A 1 71 ? -18.249 3.916 29.376 1.00 49.75 71 ARG A C 1
ATOM 557 O O . ARG A 1 71 ? -18.203 3.919 28.156 1.00 49.75 71 ARG A O 1
ATOM 564 N N . SER A 1 72 ? -18.713 4.937 30.087 1.00 47.31 72 SER A N 1
ATOM 565 C CA . SER A 1 72 ? -18.724 6.304 29.616 1.00 47.31 72 SER A CA 1
ATOM 566 C C . SER A 1 72 ? -17.257 6.695 29.500 1.00 47.31 72 SER A C 1
ATOM 568 O O . SER A 1 72 ? -16.721 7.443 30.311 1.00 47.31 72 SER A O 1
ATOM 570 N N . SER A 1 73 ? -16.573 6.134 28.500 1.00 47.31 73 SER A N 1
ATOM 571 C CA . SER A 1 73 ? -15.647 6.945 27.749 1.00 47.31 73 SER A CA 1
ATOM 572 C C . SER A 1 73 ? -16.529 8.022 27.148 1.00 47.31 73 SER A C 1
ATOM 574 O O . SER A 1 73 ? -17.307 7.742 26.237 1.00 47.31 73 SER A O 1
ATOM 576 N N . THR A 1 74 ? -16.437 9.236 27.672 1.00 50.81 74 THR A N 1
ATOM 577 C CA . THR A 1 74 ? -16.823 10.430 26.928 1.00 50.81 74 THR A CA 1
ATOM 578 C C . THR A 1 74 ? -15.845 10.555 25.760 1.00 50.81 74 THR A C 1
ATOM 580 O O . THR A 1 74 ? -14.951 11.388 25.739 1.00 50.81 74 THR A O 1
ATOM 583 N N . ARG A 1 75 ? -15.953 9.625 24.815 1.00 52.47 75 ARG A N 1
ATOM 584 C CA . ARG A 1 75 ? -15.691 9.880 23.417 1.00 52.47 75 ARG A CA 1
ATOM 585 C C . ARG A 1 75 ? -17.067 10.318 22.913 1.00 52.47 75 ARG A C 1
ATOM 587 O O . ARG A 1 75 ? -18.036 9.621 23.233 1.00 52.47 75 ARG A O 1
ATOM 594 N N . PRO A 1 76 ? -17.198 11.468 22.233 1.00 57.44 76 PRO A N 1
ATOM 595 C CA . PRO A 1 76 ? -18.463 11.798 21.583 1.00 57.44 76 PRO A CA 1
ATOM 596 C C . PRO A 1 76 ? -18.916 10.571 20.778 1.00 57.44 76 PRO A C 1
ATOM 598 O O . PRO A 1 76 ? -18.036 9.827 20.324 1.00 57.44 76 PRO A O 1
ATOM 601 N N . PRO A 1 77 ? -20.228 10.295 20.656 1.00 56.12 77 PRO A N 1
ATOM 602 C CA . PRO A 1 77 ? -20.691 9.235 19.774 1.00 56.12 77 PRO A CA 1
ATOM 603 C C . PRO A 1 77 ? -20.127 9.565 18.394 1.00 56.12 77 PRO A C 1
ATOM 605 O O . PRO A 1 77 ? -20.558 10.510 17.746 1.00 56.12 77 PRO A O 1
ATOM 608 N N . VAL A 1 78 ? -19.052 8.880 18.008 1.00 61.31 78 VAL A N 1
ATOM 609 C CA . VAL A 1 78 ? -18.512 9.009 16.664 1.00 61.31 78 VAL A CA 1
ATOM 610 C C . VAL A 1 78 ? -19.538 8.269 15.836 1.00 61.31 78 VAL A C 1
ATOM 612 O O . VAL A 1 78 ? -19.679 7.056 16.011 1.00 61.31 78 VAL A O 1
ATOM 615 N N . ASP A 1 79 ? -20.320 9.012 15.053 1.00 76.50 79 ASP A N 1
ATOM 616 C CA . ASP A 1 79 ? -21.363 8.434 14.217 1.00 76.50 79 ASP A CA 1
ATOM 617 C C . ASP A 1 79 ? -20.782 7.238 13.469 1.00 76.50 79 ASP A C 1
ATOM 619 O O . ASP A 1 79 ? -19.706 7.323 12.874 1.00 76.50 79 ASP A O 1
ATOM 623 N N . ALA A 1 80 ? -21.471 6.098 13.520 1.00 76.69 80 ALA A N 1
ATOM 624 C CA . ALA A 1 80 ? -21.013 4.884 12.846 1.00 76.69 80 ALA A CA 1
ATOM 625 C C . ALA A 1 80 ? -20.748 5.138 11.348 1.00 76.69 80 ALA A C 1
ATOM 627 O O . ALA A 1 80 ? -19.840 4.543 10.772 1.00 76.69 80 ALA A O 1
ATOM 628 N N . HIS A 1 81 ? -21.478 6.092 10.762 1.00 80.25 81 HIS A N 1
ATOM 629 C CA . HIS A 1 81 ? -21.266 6.605 9.411 1.00 80.25 81 HIS A CA 1
ATOM 630 C C . HIS A 1 81 ? -19.913 7.305 9.231 1.00 80.25 81 HIS A C 1
ATOM 632 O O . HIS A 1 81 ? -19.218 7.010 8.270 1.00 80.25 81 HIS A O 1
ATOM 638 N N . LEU A 1 82 ? -19.469 8.132 10.185 1.00 84.75 82 LEU A N 1
ATOM 639 C CA . LEU A 1 82 ? -18.151 8.775 10.126 1.00 84.75 82 LEU A CA 1
ATOM 640 C C . LEU A 1 82 ? -17.014 7.751 10.172 1.00 84.75 82 LEU A C 1
ATOM 642 O O . LEU A 1 82 ? -15.997 7.928 9.511 1.00 84.75 82 LEU A O 1
ATOM 646 N N . ILE A 1 83 ? -17.168 6.675 10.949 1.00 86.12 83 ILE A N 1
ATOM 647 C CA . ILE A 1 83 ? -16.163 5.603 11.006 1.00 86.12 83 ILE A CA 1
ATOM 648 C C . ILE A 1 83 ? -16.103 4.858 9.668 1.00 86.12 83 ILE A C 1
ATOM 650 O O . ILE A 1 83 ? -15.007 4.593 9.175 1.00 86.12 83 ILE A O 1
ATOM 654 N N . ASP A 1 84 ? -17.257 4.535 9.079 1.00 88.75 84 ASP A N 1
ATOM 655 C CA . ASP A 1 84 ? -17.322 3.892 7.762 1.00 88.75 84 ASP A CA 1
ATOM 656 C C . ASP A 1 84 ? -16.718 4.791 6.670 1.00 88.75 84 ASP A C 1
ATOM 658 O O . ASP A 1 84 ? -15.872 4.341 5.898 1.00 88.75 84 ASP A O 1
ATOM 662 N N . ASP A 1 85 ? -17.043 6.084 6.673 1.00 89.12 85 ASP A N 1
ATOM 663 C CA . ASP A 1 85 ? -16.498 7.064 5.729 1.00 89.12 85 ASP A CA 1
ATOM 664 C C . ASP A 1 85 ? -14.980 7.218 5.868 1.00 89.12 85 ASP A C 1
ATOM 666 O O . ASP A 1 85 ? -14.262 7.206 4.867 1.00 89.12 85 ASP A O 1
ATOM 670 N N . ILE A 1 86 ? -14.457 7.291 7.097 1.00 93.06 86 ILE A N 1
ATOM 671 C CA . ILE A 1 86 ? -13.008 7.334 7.348 1.00 93.06 86 ILE A CA 1
ATOM 672 C C . ILE A 1 86 ? -12.331 6.070 6.812 1.00 93.06 86 ILE A C 1
ATOM 674 O O . ILE A 1 86 ? -11.274 6.163 6.188 1.00 93.06 86 ILE A O 1
ATOM 678 N N . ASN A 1 87 ? -12.929 4.896 7.019 1.00 91.81 87 ASN A N 1
ATOM 679 C CA . ASN A 1 87 ? -12.371 3.639 6.526 1.00 91.81 87 ASN A CA 1
ATOM 680 C C . ASN A 1 87 ? -12.383 3.574 4.992 1.00 91.81 87 ASN A C 1
ATOM 682 O O . ASN A 1 87 ? -11.392 3.158 4.390 1.00 91.81 87 ASN A O 1
ATOM 686 N N . ARG A 1 88 ? -13.463 4.033 4.347 1.00 91.94 88 ARG A N 1
ATOM 687 C CA . ARG A 1 88 ? -13.554 4.126 2.881 1.00 91.94 88 ARG A CA 1
ATOM 688 C C . ARG A 1 88 ? -12.530 5.100 2.312 1.00 91.94 88 ARG A C 1
ATOM 690 O O . ARG A 1 88 ? -11.857 4.771 1.339 1.00 91.94 88 ARG A O 1
ATOM 697 N N . LEU A 1 89 ? -12.369 6.267 2.934 1.00 94.50 89 LEU A N 1
ATOM 698 C CA . LEU A 1 89 ? -11.368 7.257 2.538 1.00 94.50 89 LEU A CA 1
ATOM 699 C C . LEU A 1 89 ? -9.944 6.729 2.726 1.00 94.50 89 LEU A C 1
ATOM 701 O O . LEU A 1 89 ? -9.104 6.925 1.852 1.00 94.50 89 LEU A O 1
ATOM 705 N N . ALA A 1 90 ? -9.671 6.021 3.824 1.00 95.38 90 ALA A N 1
ATOM 706 C CA . ALA A 1 90 ? -8.373 5.397 4.061 1.00 95.38 90 ALA A CA 1
ATOM 707 C C . ALA A 1 90 ? -8.049 4.338 2.997 1.00 95.38 90 ALA A C 1
ATOM 709 O O . ALA A 1 90 ? -6.923 4.296 2.498 1.00 95.38 90 ALA A O 1
ATOM 710 N N . LEU A 1 91 ? -9.036 3.525 2.607 1.00 96.25 91 LEU A N 1
ATOM 711 C CA . LEU A 1 91 ? -8.880 2.534 1.545 1.00 96.25 91 LEU A CA 1
ATOM 712 C C . LEU A 1 91 ? -8.663 3.192 0.175 1.00 96.25 91 LEU A C 1
ATOM 714 O O . LEU A 1 91 ? -7.748 2.807 -0.549 1.00 96.25 91 LEU A O 1
ATOM 718 N N . ALA A 1 92 ? -9.456 4.212 -0.163 1.00 96.00 92 ALA A N 1
ATOM 719 C CA . ALA A 1 92 ? -9.303 4.959 -1.409 1.00 96.00 92 ALA A CA 1
ATOM 720 C C . ALA A 1 92 ? -7.929 5.641 -1.494 1.00 96.00 92 ALA A C 1
ATOM 722 O O . ALA A 1 92 ? -7.272 5.600 -2.532 1.00 96.00 92 ALA A O 1
ATOM 723 N N . TYR A 1 93 ? -7.460 6.216 -0.384 1.00 96.81 93 TYR A N 1
ATOM 724 C CA . TYR A 1 93 ? -6.134 6.816 -0.298 1.00 96.81 93 TYR A CA 1
ATOM 725 C C . TYR A 1 93 ? -5.016 5.781 -0.464 1.00 96.81 93 TYR A C 1
ATOM 727 O O . TYR A 1 93 ? -4.042 6.044 -1.169 1.00 96.81 93 TYR A O 1
ATOM 735 N N . ALA A 1 94 ? -5.150 4.602 0.151 1.00 96.12 94 ALA A N 1
ATOM 736 C CA . ALA A 1 94 ? -4.197 3.511 -0.030 1.00 96.12 94 ALA A CA 1
ATOM 737 C C . ALA A 1 94 ? -4.133 3.064 -1.500 1.00 96.12 94 ALA A C 1
ATOM 739 O O . A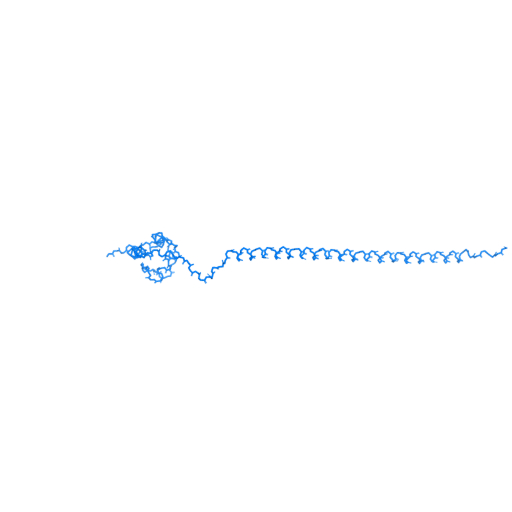LA A 1 94 ? -3.044 3.020 -2.063 1.00 96.12 94 ALA A O 1
ATOM 740 N N . SER A 1 95 ? -5.286 2.865 -2.146 1.00 96.19 95 SER A N 1
ATOM 741 C CA . SER A 1 95 ? -5.358 2.527 -3.575 1.00 96.19 95 SER A CA 1
ATOM 742 C C . SER A 1 95 ? -4.683 3.587 -4.448 1.00 96.19 95 SER A C 1
ATOM 744 O O . SER A 1 95 ? -3.829 3.261 -5.264 1.00 96.19 95 SER A O 1
ATOM 746 N N . ALA A 1 96 ? -4.994 4.869 -4.234 1.00 96.44 96 ALA A N 1
ATOM 747 C CA . ALA A 1 96 ? -4.395 5.958 -5.006 1.00 96.44 96 ALA A CA 1
ATOM 748 C C . ALA A 1 96 ? -2.872 6.048 -4.806 1.00 96.44 96 ALA A C 1
ATOM 750 O O . ALA A 1 96 ? -2.124 6.388 -5.726 1.00 96.44 96 ALA A O 1
ATOM 751 N N . ARG A 1 97 ? -2.391 5.739 -3.597 1.00 96.38 97 ARG A N 1
ATOM 752 C CA . ARG A 1 97 ? -0.959 5.677 -3.295 1.00 96.38 97 ARG A CA 1
ATOM 753 C C . ARG A 1 97 ? -0.278 4.520 -4.028 1.00 96.38 97 ARG A C 1
ATOM 755 O O . ARG A 1 97 ? 0.837 4.704 -4.527 1.00 96.38 97 ARG A O 1
ATOM 762 N N . ASP A 1 98 ? -0.923 3.362 -4.090 1.00 97.06 98 ASP A N 1
ATOM 763 C CA . ASP A 1 98 ? -0.414 2.191 -4.803 1.00 97.06 98 ASP A CA 1
ATOM 764 C C . ASP A 1 98 ? -0.375 2.448 -6.316 1.00 97.06 98 ASP A C 1
ATOM 766 O O . ASP A 1 98 ? 0.671 2.243 -6.938 1.00 97.06 98 ASP A O 1
ATOM 770 N N . ASP A 1 99 ? -1.431 3.038 -6.884 1.00 96.75 99 ASP A N 1
ATOM 771 C CA . ASP A 1 99 ? -1.489 3.451 -8.294 1.00 96.75 99 ASP A CA 1
ATOM 772 C C . ASP A 1 99 ? -0.366 4.435 -8.640 1.00 96.75 99 ASP A C 1
ATOM 774 O O . ASP A 1 99 ? 0.354 4.277 -9.629 1.00 96.75 99 ASP A O 1
ATOM 778 N N . HIS A 1 100 ? -0.144 5.437 -7.787 1.00 96.25 100 HIS A N 1
ATOM 779 C CA . HIS A 1 100 ? 0.936 6.401 -7.981 1.00 96.25 100 HIS A CA 1
ATOM 780 C C . HIS A 1 100 ? 2.326 5.745 -7.898 1.00 96.25 100 HIS A C 1
ATOM 782 O O . HIS A 1 100 ? 3.263 6.148 -8.593 1.00 96.25 100 HIS A O 1
ATOM 788 N N . THR A 1 101 ? 2.475 4.715 -7.065 1.00 96.31 101 THR A N 1
ATOM 789 C CA . THR A 1 101 ? 3.721 3.949 -6.949 1.00 96.31 101 THR A CA 1
ATOM 790 C C . THR A 1 101 ? 3.952 3.106 -8.204 1.00 96.31 101 THR A C 1
ATOM 792 O O . THR A 1 101 ? 5.052 3.137 -8.756 1.00 96.31 101 THR A O 1
ATOM 795 N N . ALA A 1 102 ? 2.914 2.443 -8.721 1.00 96.69 102 ALA A N 1
ATOM 796 C CA . ALA A 1 102 ? 2.969 1.712 -9.984 1.00 96.69 102 ALA A CA 1
ATOM 797 C C . ALA A 1 102 ? 3.331 2.634 -11.161 1.00 96.69 102 ALA A C 1
ATOM 799 O O . ALA A 1 102 ? 4.229 2.316 -11.942 1.00 96.69 102 ALA A O 1
ATOM 800 N N . MET A 1 103 ? 2.714 3.817 -11.243 1.00 96.25 103 MET A N 1
ATOM 801 C CA . MET A 1 103 ? 3.026 4.816 -12.272 1.00 96.25 103 MET A CA 1
ATOM 802 C C . MET A 1 103 ? 4.482 5.283 -12.200 1.00 96.25 103 MET A C 1
ATOM 804 O O . MET A 1 103 ? 5.137 5.402 -13.235 1.00 96.25 103 MET A O 1
ATOM 808 N N . ARG A 1 104 ? 5.039 5.487 -10.999 1.00 97.25 104 ARG A N 1
ATOM 809 C CA . ARG A 1 104 ? 6.467 5.819 -10.841 1.00 97.25 104 ARG A CA 1
ATOM 810 C C . ARG A 1 104 ? 7.383 4.719 -11.368 1.00 97.25 104 ARG A C 1
ATOM 812 O O . ARG A 1 104 ? 8.386 5.033 -12.003 1.00 97.25 104 ARG A O 1
ATOM 819 N N . GLU A 1 105 ? 7.054 3.453 -11.130 1.00 97.12 105 GLU A N 1
ATOM 820 C CA . GLU A 1 105 ? 7.836 2.331 -11.660 1.00 97.12 105 GLU A CA 1
ATOM 821 C C . GLU A 1 105 ? 7.727 2.218 -13.186 1.00 97.12 105 GLU A C 1
ATOM 823 O O . GLU A 1 105 ? 8.730 1.965 -13.854 1.00 97.12 105 GLU A O 1
ATOM 828 N N . ILE A 1 106 ? 6.548 2.483 -13.757 1.00 97.19 106 ILE A N 1
ATOM 829 C CA . ILE A 1 106 ? 6.367 2.562 -15.214 1.00 97.19 106 ILE A CA 1
ATOM 830 C C . ILE A 1 106 ? 7.239 3.676 -15.797 1.00 97.19 106 ILE A C 1
ATOM 832 O O . ILE A 1 106 ? 7.988 3.429 -16.740 1.00 97.19 106 ILE A O 1
ATOM 836 N N . VAL A 1 107 ? 7.203 4.877 -15.211 1.00 97.25 107 VAL A N 1
ATOM 837 C CA . VAL A 1 107 ? 8.023 6.009 -15.665 1.00 97.25 107 VAL A CA 1
ATOM 838 C C . VAL A 1 107 ? 9.508 5.659 -15.613 1.00 97.25 107 VAL A C 1
ATOM 840 O O . VAL A 1 107 ? 10.196 5.864 -16.606 1.00 97.25 107 VAL A O 1
ATOM 843 N N . LYS A 1 108 ? 9.998 5.063 -14.518 1.00 97.25 108 LYS A N 1
ATOM 844 C CA . LYS A 1 108 ? 11.402 4.625 -14.409 1.00 97.25 108 LYS A CA 1
ATOM 845 C C . LYS A 1 108 ? 11.801 3.664 -15.531 1.00 97.25 108 LYS A C 1
ATOM 847 O O . LYS A 1 108 ? 12.854 3.835 -16.147 1.00 97.25 108 LYS A O 1
ATOM 852 N N . ARG A 1 109 ? 10.961 2.665 -15.817 1.00 97.50 109 ARG A N 1
ATOM 853 C CA . ARG A 1 109 ? 11.217 1.703 -16.900 1.00 97.50 109 ARG A CA 1
ATOM 854 C C . ARG A 1 109 ? 11.257 2.391 -18.258 1.00 97.50 109 ARG A C 1
ATOM 856 O O . ARG A 1 109 ? 12.212 2.184 -18.997 1.00 97.50 109 ARG A O 1
ATOM 863 N N . LEU A 1 110 ? 10.275 3.244 -18.549 1.00 96.94 110 LEU A N 1
ATOM 864 C CA . LEU A 1 110 ? 10.231 3.997 -19.802 1.00 96.94 110 LEU A CA 1
ATOM 865 C C . LEU A 1 110 ? 11.454 4.901 -19.953 1.00 96.94 110 LEU A C 1
ATOM 867 O O . LEU A 1 110 ? 12.046 4.931 -21.023 1.00 96.94 110 LEU A O 1
ATOM 871 N N . THR A 1 111 ? 11.887 5.581 -18.887 1.00 97.06 111 THR A N 1
ATOM 872 C CA . THR A 1 111 ? 13.095 6.416 -18.935 1.00 97.06 111 THR A CA 1
ATOM 873 C C . THR A 1 111 ? 14.357 5.606 -19.214 1.00 97.06 111 THR A C 1
ATOM 875 O O . THR A 1 111 ? 15.195 6.056 -19.988 1.00 97.06 111 THR A O 1
ATOM 878 N N . SER A 1 112 ? 14.477 4.399 -18.647 1.00 96.75 112 SER A N 1
ATOM 879 C CA . SER A 1 112 ? 15.599 3.501 -18.946 1.00 96.75 112 SER A CA 1
ATOM 880 C C . SER A 1 112 ? 15.576 3.057 -20.406 1.00 96.75 112 SER A C 1
ATOM 882 O O . SER A 1 112 ? 16.583 3.169 -21.091 1.00 96.75 112 SER A O 1
ATOM 884 N N . GLN A 1 113 ? 14.414 2.630 -20.908 1.00 97.62 113 GLN A N 1
ATOM 885 C CA . GLN A 1 113 ? 14.261 2.218 -22.305 1.00 97.62 113 GLN A CA 1
ATOM 886 C C . GLN A 1 113 ? 14.581 3.355 -23.282 1.00 97.62 113 GLN A C 1
ATOM 888 O O . GLN A 1 113 ? 15.174 3.121 -24.330 1.00 97.62 113 GLN A O 1
ATOM 893 N N . LEU A 1 114 ? 14.212 4.591 -22.936 1.00 97.62 114 LEU A N 1
ATOM 894 C CA . LEU A 1 114 ? 14.532 5.777 -23.730 1.00 97.62 114 LEU A CA 1
ATOM 895 C C . LEU A 1 114 ? 16.041 6.049 -23.754 1.00 97.62 114 LEU A C 1
ATOM 897 O O . LEU A 1 114 ? 16.581 6.378 -24.808 1.00 97.62 114 LEU A O 1
ATOM 901 N N . ALA A 1 115 ? 16.725 5.876 -22.620 1.00 97.00 115 ALA A N 1
ATOM 902 C CA . ALA A 1 115 ? 18.177 5.999 -22.546 1.00 97.00 115 ALA A CA 1
ATOM 903 C C . ALA A 1 115 ? 18.885 4.917 -23.381 1.00 97.00 115 ALA A C 1
ATOM 905 O O . ALA A 1 115 ? 19.790 5.240 -24.149 1.00 97.00 115 ALA A O 1
ATOM 906 N N . ASP A 1 116 ? 18.426 3.666 -23.298 1.00 97.38 116 ASP A N 1
ATOM 907 C CA . ASP A 1 116 ? 18.965 2.554 -24.088 1.00 97.38 116 ASP A CA 1
ATOM 908 C C . ASP A 1 116 ? 18.769 2.791 -25.594 1.00 97.38 116 ASP A C 1
ATOM 910 O O . ASP A 1 116 ? 19.692 2.602 -26.388 1.00 97.38 116 ASP A O 1
ATOM 914 N N . ALA A 1 117 ? 17.588 3.272 -25.997 1.00 97.31 117 ALA A N 1
ATOM 915 C CA . ALA A 1 117 ? 17.302 3.619 -27.387 1.00 97.31 117 ALA A CA 1
ATOM 916 C C . ALA A 1 117 ? 18.186 4.771 -27.892 1.00 97.31 117 ALA A C 1
ATOM 918 O O . ALA A 1 117 ? 18.659 4.731 -29.026 1.00 97.31 117 ALA A O 1
ATOM 919 N N . TYR A 1 118 ? 18.444 5.779 -27.053 1.00 97.62 118 TYR A N 1
ATOM 920 C CA . TYR A 1 118 ? 19.340 6.882 -27.399 1.00 97.62 118 TYR A CA 1
ATOM 921 C C . TYR A 1 118 ? 20.787 6.406 -27.580 1.00 97.62 118 TYR A C 1
ATOM 923 O O . TYR A 1 118 ? 21.445 6.788 -28.545 1.00 97.62 118 TYR A O 1
ATOM 931 N N . ALA A 1 119 ? 21.268 5.526 -26.698 1.00 97.19 119 ALA A N 1
ATOM 932 C CA . ALA A 1 119 ? 22.593 4.924 -26.826 1.00 97.19 119 ALA A CA 1
ATOM 933 C C . ALA A 1 119 ? 22.720 4.080 -28.107 1.00 97.19 119 ALA A C 1
ATOM 935 O O . ALA A 1 119 ? 23.725 4.171 -28.812 1.00 97.19 119 ALA A O 1
ATOM 936 N N . ALA A 1 120 ? 21.685 3.309 -28.450 1.00 96.81 120 ALA A N 1
ATOM 937 C CA . ALA A 1 120 ? 21.647 2.543 -29.694 1.00 96.81 120 ALA A CA 1
ATOM 938 C C . ALA A 1 120 ? 21.667 3.448 -30.938 1.00 96.81 120 ALA A C 1
ATOM 940 O O . ALA A 1 120 ? 22.378 3.155 -31.900 1.00 96.81 120 ALA A O 1
ATOM 941 N N . LEU A 1 121 ? 20.932 4.566 -30.911 1.00 97.06 121 LEU A N 1
ATOM 942 C CA . LEU A 1 121 ? 20.927 5.543 -32.001 1.00 97.06 121 LEU A CA 1
ATOM 943 C C . LEU A 1 121 ? 22.306 6.191 -32.188 1.00 97.06 121 LEU A C 1
ATOM 945 O O . LEU A 1 121 ? 22.771 6.313 -33.320 1.00 97.06 121 LEU A O 1
ATOM 949 N N . ALA A 1 122 ? 22.973 6.563 -31.093 1.00 96.50 122 ALA A N 1
ATOM 950 C CA . ALA A 1 122 ? 24.322 7.122 -31.137 1.00 96.50 122 ALA A CA 1
ATOM 951 C C . ALA A 1 122 ? 25.326 6.126 -31.746 1.00 96.50 122 ALA A C 1
ATOM 953 O O . ALA A 1 122 ? 26.085 6.484 -32.643 1.00 96.50 122 ALA A O 1
ATOM 954 N N . ALA A 1 123 ? 25.265 4.852 -31.347 1.00 96.50 123 ALA A N 1
ATOM 955 C CA . A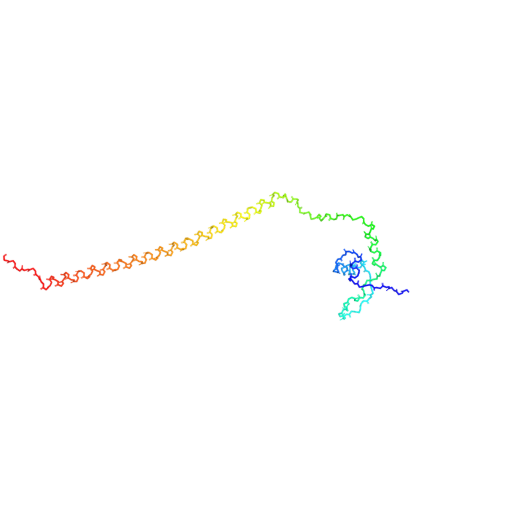LA A 1 123 ? 26.107 3.807 -31.927 1.00 96.50 123 ALA A CA 1
ATOM 956 C C . ALA A 1 123 ? 25.852 3.609 -33.435 1.00 96.50 123 ALA A C 1
ATOM 958 O O . ALA A 1 123 ? 26.780 3.363 -34.204 1.00 96.50 123 ALA A O 1
ATOM 959 N N . GLN A 1 124 ? 24.599 3.737 -33.887 1.00 96.00 124 GLN A N 1
ATOM 960 C CA . GLN A 1 124 ? 24.275 3.665 -35.313 1.00 96.00 124 GLN A CA 1
ATOM 961 C C . GLN A 1 124 ? 24.861 4.848 -36.098 1.00 96.00 124 GLN A C 1
ATOM 963 O O . GLN A 1 124 ? 25.331 4.652 -37.217 1.00 96.00 124 GLN A O 1
ATOM 968 N N . GLN A 1 125 ? 24.858 6.053 -35.524 1.00 96.12 125 GLN A N 1
ATOM 969 C CA . GLN A 1 125 ? 25.481 7.227 -36.143 1.00 96.12 125 GLN A CA 1
ATOM 970 C C . GLN A 1 125 ? 26.993 7.043 -36.298 1.00 96.12 125 GLN A C 1
ATOM 972 O O . GLN A 1 125 ? 27.507 7.238 -37.394 1.00 96.12 125 GLN A O 1
ATOM 977 N N . GLU A 1 126 ? 27.684 6.548 -35.268 1.00 95.75 126 GLU A N 1
ATOM 978 C CA . GLU A 1 126 ? 29.124 6.259 -35.354 1.00 95.75 126 GLU A CA 1
ATOM 979 C C . GLU A 1 126 ? 29.458 5.246 -36.461 1.00 95.75 126 GLU A C 1
ATOM 981 O O . GLU A 1 126 ? 30.450 5.395 -37.178 1.00 95.75 126 GLU A O 1
ATOM 986 N N . LEU A 1 127 ? 28.623 4.215 -36.640 1.00 95.75 127 LEU A N 1
ATOM 987 C CA . LEU A 1 127 ? 28.796 3.247 -37.726 1.00 95.75 127 LEU A CA 1
ATOM 988 C C . LEU A 1 127 ? 28.627 3.888 -39.106 1.00 95.75 127 LEU A C 1
ATOM 990 O O . LEU A 1 127 ? 29.381 3.548 -40.021 1.00 95.75 127 LEU A O 1
ATOM 994 N N . LEU A 1 128 ? 27.662 4.799 -39.257 1.00 95.94 128 LEU A N 1
ATOM 995 C CA . LEU A 1 128 ? 27.443 5.528 -40.505 1.00 95.94 128 LEU A CA 1
ATOM 996 C C . LEU A 1 128 ? 28.622 6.452 -40.814 1.00 95.94 128 LEU A C 1
ATOM 998 O O . LEU A 1 128 ? 29.148 6.400 -41.925 1.00 95.94 128 LEU A O 1
ATOM 1002 N N . ASP A 1 129 ? 29.102 7.205 -39.829 1.00 96.31 129 ASP A N 1
ATOM 1003 C CA . ASP A 1 129 ? 30.264 8.085 -39.978 1.00 96.31 129 ASP A CA 1
ATOM 1004 C C . ASP A 1 129 ? 31.512 7.287 -40.373 1.00 96.31 129 ASP A C 1
ATOM 1006 O O . ASP A 1 129 ? 32.247 7.649 -41.293 1.00 96.31 129 ASP A O 1
ATOM 1010 N N . HIS A 1 130 ? 31.721 6.133 -39.736 1.00 94.56 130 HIS A N 1
ATOM 1011 C CA . HIS A 1 130 ? 32.822 5.243 -40.077 1.00 94.56 130 HIS A CA 1
ATOM 1012 C C . HIS A 1 130 ? 32.665 4.613 -41.471 1.00 94.56 130 HIS A C 1
ATOM 1014 O O . HIS A 1 130 ? 33.664 4.430 -42.171 1.00 94.56 130 HIS A O 1
ATOM 1020 N N . SER A 1 131 ? 31.440 4.295 -41.911 1.00 94.25 131 SER A N 1
ATOM 1021 C CA . SER A 1 131 ? 31.207 3.844 -43.290 1.00 94.25 131 SER A CA 1
ATOM 1022 C C . SER A 1 131 ? 31.485 4.943 -44.312 1.00 94.25 131 SER A C 1
ATOM 1024 O O . SER A 1 131 ? 32.188 4.675 -45.281 1.00 94.25 131 SER A O 1
ATOM 1026 N N . ALA A 1 132 ? 31.049 6.179 -44.054 1.00 93.88 132 ALA A N 1
ATOM 1027 C CA . ALA A 1 132 ? 31.304 7.321 -44.926 1.00 93.88 132 ALA A CA 1
ATOM 1028 C C . ALA A 1 132 ? 32.811 7.590 -45.051 1.00 93.88 132 ALA A C 1
ATOM 1030 O O . ALA A 1 132 ? 33.331 7.758 -46.152 1.00 93.88 132 ALA A O 1
ATOM 1031 N N . TYR A 1 133 ? 33.540 7.520 -43.934 1.00 94.56 133 TYR A N 1
ATOM 1032 C CA . TYR A 1 133 ? 34.996 7.630 -43.933 1.00 94.56 133 TYR A CA 1
ATOM 1033 C C . TYR A 1 133 ? 35.672 6.523 -44.758 1.00 94.56 133 TYR A C 1
ATOM 1035 O O . TYR A 1 133 ? 36.606 6.780 -45.518 1.00 94.56 133 TYR A O 1
ATOM 1043 N N . ARG A 1 134 ? 35.200 5.273 -44.646 1.00 93.19 134 ARG A N 1
ATOM 1044 C CA . ARG A 1 134 ? 35.711 4.159 -45.462 1.00 93.19 134 ARG A CA 1
ATOM 1045 C C . ARG A 1 134 ? 35.414 4.343 -46.946 1.00 93.19 134 ARG A C 1
ATOM 1047 O O . ARG A 1 134 ? 36.276 4.035 -47.764 1.00 93.19 134 ARG A O 1
ATOM 1054 N N . GLU A 1 135 ? 34.229 4.829 -47.295 1.00 92.75 135 GLU A N 1
ATOM 1055 C CA . GLU A 1 135 ? 33.869 5.140 -48.680 1.00 92.75 135 GLU A CA 1
ATOM 1056 C C . GLU A 1 135 ? 34.774 6.231 -49.256 1.00 92.75 135 GLU A C 1
ATOM 1058 O O . GLU A 1 135 ? 35.290 6.064 -50.360 1.00 92.75 135 GLU A O 1
ATOM 1063 N N . GLU A 1 136 ? 35.056 7.291 -48.494 1.00 91.81 136 GLU A N 1
ATOM 1064 C CA . GLU A 1 136 ? 36.001 8.339 -48.893 1.00 91.81 136 GLU A CA 1
ATOM 1065 C C . GLU A 1 136 ? 37.419 7.780 -49.089 1.00 91.81 136 GLU A C 1
ATOM 1067 O O . GLU A 1 136 ? 38.068 8.062 -50.101 1.00 91.81 136 GLU A O 1
ATOM 1072 N N . GLN A 1 137 ? 37.888 6.916 -48.180 1.00 90.69 137 GLN A N 1
ATOM 1073 C CA . GLN A 1 137 ? 39.171 6.234 -48.353 1.00 90.69 137 GLN A CA 1
ATOM 1074 C C . GLN A 1 137 ? 39.200 5.404 -49.641 1.00 90.69 137 GLN A C 1
ATOM 1076 O O . GLN A 1 137 ? 40.150 5.522 -50.416 1.00 90.69 137 GLN A O 1
ATOM 1081 N N . ILE A 1 138 ? 38.164 4.606 -49.911 1.00 89.19 138 ILE A N 1
ATOM 1082 C CA . ILE A 1 138 ? 38.072 3.790 -51.130 1.00 89.19 138 ILE A CA 1
ATOM 1083 C C . ILE A 1 138 ? 38.048 4.683 -52.376 1.00 89.19 138 ILE A C 1
ATOM 1085 O O . ILE A 1 138 ? 38.805 4.432 -53.313 1.00 89.19 138 ILE A O 1
ATOM 1089 N N . ALA A 1 139 ? 37.245 5.749 -52.381 1.00 88.06 139 ALA A N 1
ATOM 1090 C CA . ALA A 1 139 ? 37.179 6.704 -53.483 1.00 88.06 139 ALA A CA 1
ATOM 1091 C C . ALA A 1 139 ? 38.542 7.366 -53.745 1.00 88.06 139 ALA A C 1
ATOM 1093 O O . ALA A 1 139 ? 38.963 7.477 -54.898 1.00 88.06 139 ALA A O 1
ATOM 1094 N N . SER A 1 140 ? 39.278 7.739 -52.693 1.00 87.38 140 SER A N 1
ATOM 1095 C CA . SER A 1 140 ? 40.626 8.302 -52.829 1.00 87.38 140 SER A CA 1
ATOM 1096 C C . SER A 1 140 ? 41.631 7.287 -53.388 1.00 87.38 140 SER A C 1
ATOM 1098 O O . SER A 1 140 ? 42.424 7.632 -54.263 1.00 87.38 140 SER A O 1
ATOM 1100 N N . ILE A 1 141 ? 41.569 6.019 -52.960 1.00 85.31 141 ILE A N 1
ATOM 1101 C CA . ILE A 1 141 ? 42.409 4.940 -53.500 1.00 85.31 141 ILE A CA 1
ATOM 1102 C C . ILE A 1 141 ? 42.119 4.757 -54.987 1.00 85.31 141 ILE A C 1
ATOM 1104 O O . ILE A 1 141 ? 43.066 4.722 -55.773 1.00 85.31 141 ILE A O 1
ATOM 1108 N N . ILE A 1 142 ? 40.838 4.695 -55.370 1.00 85.19 142 ILE A N 1
ATOM 1109 C CA . ILE A 1 142 ? 40.420 4.565 -56.768 1.00 85.19 142 ILE A CA 1
ATOM 1110 C C . ILE A 1 142 ? 40.951 5.740 -57.589 1.00 85.19 142 ILE A C 1
ATOM 1112 O O . ILE A 1 142 ? 41.592 5.528 -58.609 1.00 85.19 142 ILE A O 1
ATOM 1116 N N . THR A 1 143 ? 40.760 6.971 -57.119 1.00 81.81 143 THR A N 1
ATOM 1117 C CA . THR A 1 143 ? 41.193 8.178 -57.841 1.00 81.81 143 THR A CA 1
ATOM 1118 C C . THR A 1 143 ? 42.717 8.239 -57.997 1.00 81.81 143 THR A C 1
ATOM 1120 O O . THR A 1 143 ? 43.216 8.610 -59.056 1.00 81.81 143 THR A O 1
ATOM 1123 N N . ASN A 1 144 ? 43.470 7.835 -56.969 1.00 78.69 144 ASN A N 1
ATOM 1124 C CA . ASN A 1 144 ? 44.934 7.859 -56.985 1.00 78.69 144 ASN A CA 1
ATOM 1125 C C . ASN A 1 144 ? 45.557 6.711 -57.800 1.00 78.69 144 ASN A C 1
ATOM 1127 O O . ASN A 1 144 ? 46.641 6.889 -58.350 1.00 78.69 144 ASN A O 1
ATOM 1131 N N . HIS A 1 145 ? 44.911 5.539 -57.866 1.00 72.62 145 HIS A N 1
ATOM 1132 C CA . HIS A 1 145 ? 45.448 4.348 -58.550 1.00 72.62 145 HIS A CA 1
ATOM 1133 C C . HIS A 1 145 ? 44.859 4.120 -59.948 1.00 72.62 145 HIS A C 1
ATOM 1135 O O . HIS A 1 145 ? 45.494 3.469 -60.772 1.00 72.62 145 HIS A O 1
ATOM 1141 N N . PHE A 1 146 ? 43.674 4.663 -60.227 1.00 68.00 146 PHE A N 1
ATOM 1142 C CA . PHE A 1 146 ? 42.935 4.515 -61.484 1.00 68.00 146 PHE A CA 1
ATOM 1143 C C . PHE A 1 146 ? 42.499 5.880 -62.038 1.00 68.00 146 PHE A C 1
ATOM 1145 O O . PHE A 1 146 ? 41.379 6.010 -62.527 1.00 68.00 146 PHE A O 1
ATOM 1152 N N . GLY A 1 147 ? 43.347 6.910 -61.903 1.00 59.00 147 GLY A N 1
ATOM 1153 C CA . GLY A 1 147 ? 43.059 8.283 -62.341 1.00 59.00 147 GLY A CA 1
ATOM 1154 C C . GLY A 1 147 ? 42.453 8.367 -63.753 1.00 59.00 147 GLY A C 1
ATOM 1155 O O . GLY A 1 147 ? 42.633 7.439 -64.544 1.00 59.00 147 GLY A O 1
ATOM 1156 N N . PRO A 1 148 ? 41.721 9.456 -64.074 1.00 61.12 148 PRO A N 1
ATOM 1157 C CA . PRO A 1 148 ? 40.930 9.550 -65.299 1.00 61.12 148 PRO A CA 1
ATOM 1158 C C . PRO A 1 148 ? 41.808 9.213 -66.499 1.00 61.12 148 PRO A C 1
ATOM 1160 O O . PRO A 1 148 ? 42.879 9.805 -66.650 1.00 61.12 148 PRO A O 1
ATOM 1163 N N . GLU A 1 149 ? 41.374 8.251 -67.320 1.00 57.19 149 GLU A N 1
ATOM 1164 C CA . GLU A 1 149 ? 42.100 7.938 -68.546 1.00 57.19 149 GLU A CA 1
ATOM 1165 C C . GLU A 1 149 ? 42.330 9.245 -69.320 1.00 57.19 149 GLU A C 1
ATOM 1167 O O . GLU A 1 149 ? 41.376 10.013 -69.510 1.00 57.19 149 GLU A 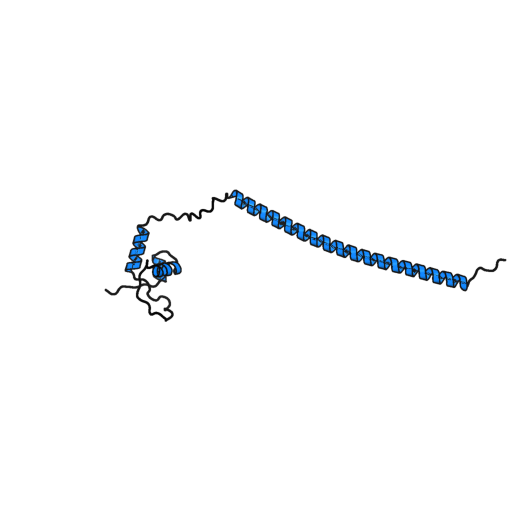O 1
ATOM 1172 N N . PRO A 1 150 ? 43.577 9.559 -69.720 1.00 47.75 150 PRO A N 1
ATOM 1173 C CA . PRO A 1 150 ? 43.816 10.704 -70.576 1.00 47.75 150 PRO A CA 1
ATOM 1174 C C . PRO A 1 150 ? 43.025 10.477 -71.863 1.00 47.75 150 PRO A C 1
ATOM 1176 O O . PRO A 1 150 ? 43.247 9.492 -72.565 1.00 47.75 150 PRO A O 1
ATOM 1179 N N . GLY A 1 151 ? 42.067 11.370 -72.112 1.00 55.50 151 GLY A N 1
ATOM 1180 C CA . GLY A 1 151 ? 41.149 11.286 -73.238 1.00 55.50 151 GLY A CA 1
ATOM 1181 C C . GLY A 1 151 ? 41.857 11.002 -74.562 1.00 55.50 151 GLY A C 1
ATOM 1182 O O . GLY A 1 151 ? 42.857 11.643 -74.896 1.00 55.50 151 GLY A O 1
ATOM 1183 N N . ILE A 1 152 ? 41.287 10.051 -75.300 1.00 40.47 152 ILE A N 1
ATOM 1184 C CA . ILE A 1 152 ? 41.367 9.968 -76.760 1.00 40.47 152 ILE A CA 1
ATOM 1185 C C . ILE A 1 152 ? 40.115 10.645 -77.312 1.00 40.47 152 ILE A C 1
ATOM 1187 O O . ILE A 1 152 ? 39.020 10.366 -76.769 1.00 40.47 152 ILE A O 1
#

Organism: NCBI:txid2592068

pLDDT: mean 82.89, std 15.28, range [40.47, 97.62]